Protein AF-A0A958SJ97-F1 (afdb_monomer_lite)

Secondary structure (DSSP, 8-state):
---PPEEEE-PPPTT-SEEEEEEESSTT-SSEEEEEEESSSEEEE-SPPPSS--EEEEEEEETTEEPPPPPPEE-

Foldseek 3Di:
DDPDWDKQADDDDPQFQKKKKWKDLDQVVPDTPDIDIGRDRMDIHPDDDDPHWMWMWMWGDHPPDTGDIDRIDTD

pLDDT: mean 84.26, std 8.97, range [40.66, 92.5]

Structure (mmCIF, N/CA/C/O backbone):
data_AF-A0A958SJ97-F1
#
_entry.id   AF-A0A958SJ97-F1
#
loop_
_atom_site.group_PDB
_atom_site.id
_atom_site.type_symbol
_atom_site.label_atom_id
_atom_site.label_alt_id
_atom_site.label_comp_id
_atom_site.label_asym_id
_atom_site.label_entity_id
_atom_site.label_seq_id
_atom_site.pdbx_PDB_ins_code
_atom_site.Cartn_x
_atom_site.Cartn_y
_atom_site.Cartn_z
_atom_site.occupancy
_atom_site.B_iso_or_equiv
_atom_site.auth_seq_id
_atom_site.auth_comp_id
_atom_site.auth_asym_id
_atom_site.auth_atom_id
_atom_site.pdbx_PDB_model_num
ATOM 1 N N . GLU A 1 1 ? -26.366 7.469 8.028 1.00 40.66 1 GLU A N 1
ATOM 2 C CA . GLU A 1 1 ? -24.931 7.667 8.293 1.00 40.66 1 GLU A CA 1
ATOM 3 C C . GLU A 1 1 ? -24.213 7.328 6.999 1.00 40.66 1 GLU A C 1
ATOM 5 O O . GLU A 1 1 ? -24.178 6.168 6.612 1.00 40.66 1 GLU A O 1
ATOM 10 N N . GLU A 1 2 ? -23.862 8.346 6.218 1.00 52.56 2 GLU A N 1
ATOM 11 C CA . GLU A 1 2 ? -23.234 8.166 4.907 1.00 52.56 2 GLU A CA 1
ATOM 12 C C . GLU A 1 2 ? -21.733 8.000 5.118 1.00 52.56 2 GLU A C 1
ATOM 14 O O . GLU A 1 2 ? -21.017 8.971 5.361 1.00 52.56 2 GLU A O 1
ATOM 19 N N . SER A 1 3 ? -21.253 6.762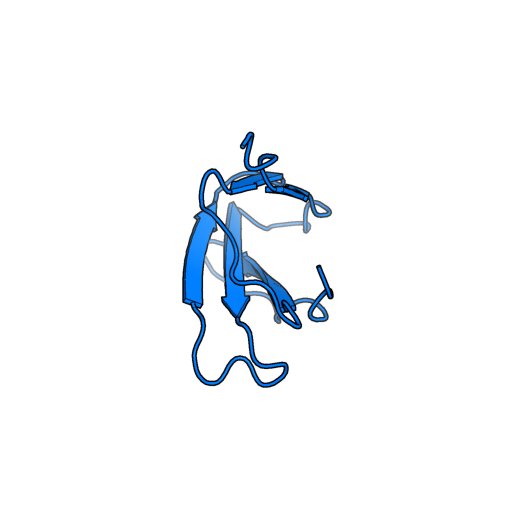 5.066 1.00 58.19 3 SER A N 1
ATOM 20 C CA . SER A 1 3 ? -19.822 6.488 5.018 1.00 58.19 3 SER A CA 1
ATOM 21 C C . SER A 1 3 ? -19.269 7.070 3.721 1.00 58.19 3 SER A C 1
ATOM 23 O O . SER A 1 3 ? -19.575 6.591 2.628 1.00 58.19 3 SER A O 1
ATOM 25 N N . ALA A 1 4 ? -18.503 8.156 3.832 1.00 67.44 4 ALA A N 1
ATOM 26 C CA . ALA A 1 4 ? -17.906 8.804 2.676 1.00 67.44 4 ALA A CA 1
ATOM 27 C C . ALA A 1 4 ? -16.941 7.823 1.980 1.00 67.44 4 ALA A C 1
ATOM 29 O O . ALA A 1 4 ? -16.069 7.257 2.649 1.00 67.44 4 ALA A O 1
ATOM 30 N N . PRO A 1 5 ? -17.065 7.604 0.658 1.00 73.12 5 PRO A N 1
ATOM 31 C CA . PRO A 1 5 ? -16.164 6.719 -0.065 1.00 73.12 5 PRO A CA 1
ATOM 32 C C . PRO A 1 5 ? -14.744 7.278 -0.013 1.00 73.12 5 PRO A C 1
ATOM 34 O O . PRO A 1 5 ? -14.508 8.457 -0.294 1.00 73.12 5 PRO A O 1
ATOM 37 N N . VAL A 1 6 ? -13.783 6.424 0.329 1.00 80.75 6 VAL A N 1
ATOM 38 C CA . VAL A 1 6 ? -12.383 6.831 0.412 1.00 80.75 6 VAL A CA 1
ATOM 39 C C . VAL A 1 6 ? -11.726 6.634 -0.941 1.00 80.75 6 VAL A C 1
ATOM 41 O O . VAL A 1 6 ? -11.636 5.519 -1.446 1.00 80.75 6 VAL A O 1
ATOM 44 N N . ILE A 1 7 ? -11.245 7.724 -1.532 1.00 84.50 7 ILE A N 1
ATOM 45 C CA . ILE A 1 7 ? -10.599 7.691 -2.842 1.00 84.50 7 ILE A CA 1
ATOM 46 C C . ILE A 1 7 ? -9.091 7.789 -2.643 1.00 84.50 7 ILE A C 1
ATOM 48 O O . ILE A 1 7 ? -8.562 8.810 -2.201 1.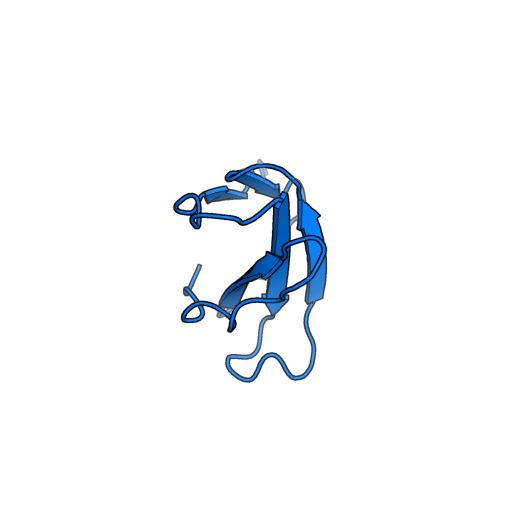00 84.50 7 ILE A O 1
ATOM 52 N N . PHE A 1 8 ? -8.388 6.720 -2.995 1.00 86.25 8 PHE A N 1
ATOM 53 C CA . PHE A 1 8 ? -6.936 6.687 -3.031 1.00 86.25 8 PHE A CA 1
ATOM 54 C C . PHE A 1 8 ? -6.467 7.033 -4.435 1.00 86.25 8 PHE A C 1
ATOM 56 O O . PHE A 1 8 ? -6.785 6.325 -5.382 1.00 86.25 8 PHE A O 1
ATOM 63 N N . SER A 1 9 ? -5.664 8.086 -4.559 1.00 88.94 9 SER A N 1
ATOM 64 C CA . SER A 1 9 ? -5.061 8.484 -5.832 1.00 88.94 9 SER A CA 1
ATOM 65 C C . SER A 1 9 ? -3.556 8.645 -5.674 1.00 88.94 9 SER A C 1
ATOM 67 O O . SER A 1 9 ? -3.065 9.187 -4.673 1.00 88.94 9 SER A O 1
ATOM 69 N N . TRP A 1 10 ? -2.807 8.172 -6.665 1.00 88.50 10 TRP A N 1
ATOM 70 C CA . TRP A 1 10 ? -1.351 8.243 -6.676 1.00 88.50 10 TRP A CA 1
ATOM 71 C C . TRP A 1 10 ? -0.789 8.571 -8.051 1.00 88.50 10 TRP A C 1
ATOM 73 O O . TRP A 1 10 ? -1.473 8.562 -9.067 1.00 88.50 10 TRP A O 1
ATOM 83 N N . ASN A 1 11 ? 0.504 8.886 -8.072 1.00 87.75 11 ASN A N 1
ATOM 84 C CA . ASN A 1 11 ? 1.192 9.229 -9.303 1.00 87.75 11 ASN A CA 1
ATOM 85 C C . ASN A 1 11 ? 1.516 7.974 -10.109 1.00 87.75 11 ASN A C 1
ATOM 87 O O . ASN A 1 11 ? 2.027 6.990 -9.564 1.00 87.75 11 ASN A O 1
ATOM 91 N N . LYS A 1 12 ? 1.283 8.050 -11.422 1.00 86.56 12 LYS A N 1
ATOM 92 C CA . LYS A 1 12 ? 1.676 6.998 -12.355 1.00 86.56 12 LYS A CA 1
ATOM 93 C C . LYS A 1 12 ? 3.189 6.794 -12.296 1.00 86.56 12 LYS A C 1
ATOM 95 O O . LYS A 1 12 ? 3.962 7.722 -12.530 1.00 86.56 12 LYS A O 1
ATOM 100 N N . VAL A 1 13 ? 3.617 5.570 -12.018 1.00 87.19 13 VAL A N 1
ATOM 101 C CA . VAL A 1 13 ? 5.027 5.188 -12.044 1.00 87.19 13 VAL A CA 1
ATOM 102 C C . VAL A 1 13 ? 5.389 4.758 -13.463 1.00 87.19 13 VAL A C 1
ATOM 104 O O . VAL A 1 13 ? 4.686 3.972 -14.102 1.00 87.19 13 VAL A O 1
ATOM 107 N N . LYS A 1 14 ? 6.498 5.289 -13.984 1.00 82.06 14 LYS A N 1
ATOM 108 C CA . LYS A 1 14 ? 6.994 4.935 -15.318 1.00 82.06 14 LYS A CA 1
ATOM 109 C C . LYS A 1 14 ? 7.278 3.428 -15.361 1.00 82.06 14 LYS A C 1
ATOM 111 O O . LYS A 1 14 ? 7.929 2.913 -14.458 1.00 82.06 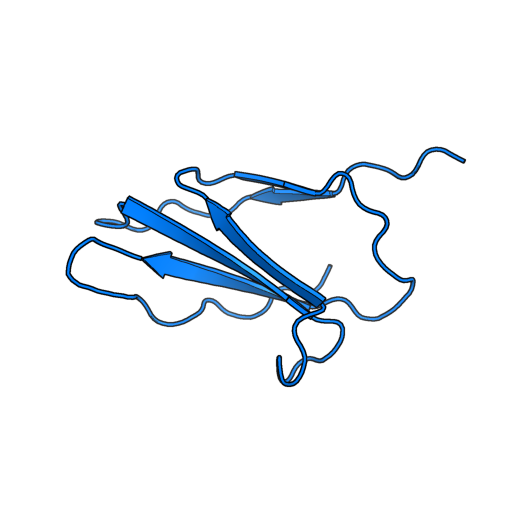14 LYS A O 1
ATOM 116 N N . TYR A 1 15 ? 6.790 2.749 -16.402 1.00 83.25 15 TYR A N 1
ATOM 117 C CA . TYR A 1 15 ? 6.868 1.290 -16.598 1.00 83.25 15 TYR A CA 1
ATOM 118 C C . TYR A 1 15 ? 5.974 0.427 -15.692 1.00 83.25 15 TYR A C 1
ATOM 120 O O . TYR A 1 15 ? 5.987 -0.794 -15.833 1.00 83.25 15 TYR A O 1
ATOM 128 N N . ALA A 1 16 ? 5.174 1.013 -14.800 1.00 87.25 16 ALA A N 1
ATOM 129 C CA . ALA A 1 16 ? 4.204 0.254 -14.018 1.00 87.25 16 ALA A CA 1
ATOM 130 C C . ALA A 1 16 ? 3.028 -0.182 -14.897 1.00 87.25 16 ALA A C 1
ATOM 132 O O . ALA A 1 16 ? 2.436 0.644 -15.593 1.00 87.25 16 ALA A O 1
ATOM 133 N N . SER A 1 17 ? 2.715 -1.476 -14.867 1.00 89.44 17 SER A N 1
ATOM 134 C CA . SER A 1 17 ? 1.530 -2.042 -15.530 1.00 89.44 17 SER A CA 1
ATOM 135 C C . SER A 1 17 ? 0.372 -2.222 -14.553 1.00 89.44 17 SER A C 1
ATOM 137 O O . SER A 1 17 ? -0.781 -2.202 -14.958 1.00 89.44 17 SER A O 1
ATOM 139 N N . LYS A 1 18 ? 0.690 -2.408 -13.271 1.00 91.56 18 LYS A N 1
ATOM 140 C CA . LYS A 1 18 ? -0.247 -2.592 -12.171 1.00 91.56 18 LYS A CA 1
ATOM 141 C C . LYS A 1 18 ? 0.276 -1.867 -10.939 1.00 91.56 18 LYS A C 1
ATOM 143 O O . LYS A 1 18 ? 1.451 -1.511 -10.849 1.00 91.56 18 LYS A O 1
ATOM 148 N N . TYR A 1 19 ? -0.588 -1.681 -9.965 1.00 92.50 19 TYR A N 1
ATOM 149 C CA . TYR A 1 19 ? -0.278 -1.138 -8.662 1.00 92.50 19 TYR A CA 1
ATOM 150 C C . TYR A 1 19 ? -0.898 -2.034 -7.619 1.00 92.50 19 TYR A C 1
ATOM 152 O O . TYR A 1 19 ? -2.075 -2.358 -7.679 1.00 92.50 19 TYR A O 1
ATOM 160 N N . GLN A 1 20 ? -0.107 -2.415 -6.632 1.00 92.25 20 GLN A N 1
ATOM 161 C CA . GLN A 1 20 ? -0.634 -3.097 -5.473 1.00 92.25 20 GLN A CA 1
ATOM 162 C C . GLN A 1 20 ? -0.822 -2.075 -4.363 1.00 92.25 20 GLN A C 1
ATOM 164 O O . GLN A 1 20 ? 0.151 -1.496 -3.873 1.00 92.25 20 GLN A O 1
ATOM 169 N N . LEU A 1 21 ? -2.074 -1.857 -3.987 1.00 90.50 21 LEU A N 1
ATOM 170 C CA . LEU A 1 21 ? -2.479 -1.042 -2.861 1.00 90.50 21 LEU A CA 1
ATOM 171 C C . LEU A 1 21 ? -2.653 -1.937 -1.642 1.00 90.50 21 LEU A C 1
ATOM 173 O O . LEU A 1 21 ? -3.238 -3.014 -1.706 1.00 90.50 21 LEU A O 1
ATOM 177 N N . GLN A 1 22 ? -2.114 -1.500 -0.514 1.00 91.56 22 GLN A N 1
ATOM 178 C CA . GLN A 1 22 ? -2.233 -2.213 0.740 1.00 91.56 22 GLN A CA 1
ATOM 179 C C . GLN A 1 22 ? -2.561 -1.239 1.857 1.00 91.56 22 GLN A C 1
ATOM 181 O O . GLN A 1 22 ? -1.895 -0.217 2.022 1.00 91.56 22 GLN A O 1
ATOM 186 N N . PHE A 1 23 ? -3.564 -1.593 2.642 1.00 89.00 23 PHE A N 1
ATOM 187 C CA . PHE A 1 23 ? -4.051 -0.795 3.750 1.00 89.00 23 PHE A CA 1
ATOM 188 C C . PHE A 1 23 ? -3.869 -1.557 5.056 1.00 89.00 23 PHE A C 1
ATOM 190 O O . PHE A 1 23 ? -4.018 -2.776 5.101 1.00 89.00 23 P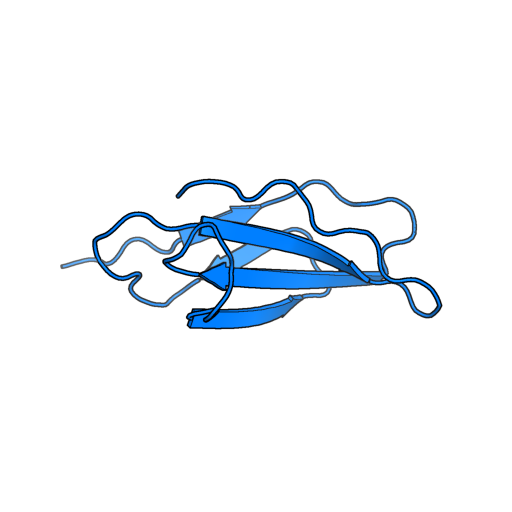HE A O 1
ATOM 197 N N . SER A 1 24 ? -3.531 -0.850 6.124 1.00 89.94 24 SER A N 1
ATOM 198 C CA . SER A 1 24 ? -3.196 -1.408 7.429 1.00 89.94 24 SER A CA 1
ATOM 199 C C . SER A 1 24 ? -3.496 -0.385 8.522 1.00 89.94 24 SER A C 1
ATOM 201 O O . SER A 1 24 ? -3.248 0.800 8.342 1.00 89.94 24 SER A O 1
ATOM 203 N N . LEU A 1 25 ? -3.949 -0.834 9.693 1.00 87.25 25 LEU A N 1
ATOM 204 C CA . LEU A 1 25 ? -4.049 0.035 10.883 1.00 87.25 25 LEU A CA 1
ATOM 205 C C . LEU A 1 25 ? -2.705 0.189 11.606 1.00 87.25 25 LEU A C 1
ATOM 207 O O . LEU A 1 25 ? -2.555 0.964 12.544 1.00 87.25 25 LEU A O 1
ATOM 211 N N . SER A 1 26 ? -1.709 -0.602 11.212 1.00 86.25 26 SER A N 1
ATOM 212 C CA . SER A 1 26 ? -0.375 -0.575 11.802 1.00 86.25 26 SER A CA 1
ATOM 213 C C . SER A 1 26 ? 0.624 0.028 10.827 1.00 86.25 26 SER A C 1
ATOM 215 O O . SER A 1 26 ? 0.751 -0.461 9.701 1.00 86.25 26 SER A O 1
ATOM 217 N N . LYS A 1 27 ? 1.412 1.001 11.302 1.00 83.00 27 LYS A N 1
ATOM 218 C CA . LYS A 1 27 ? 2.560 1.604 10.597 1.00 83.00 27 LYS A CA 1
ATOM 219 C C . LYS A 1 27 ? 3.552 0.571 10.050 1.00 83.00 27 LYS A C 1
ATOM 221 O O . LYS A 1 27 ? 4.219 0.821 9.050 1.00 83.00 27 LYS A O 1
ATOM 226 N N . ASN A 1 28 ? 3.659 -0.582 10.707 1.00 83.06 28 ASN A N 1
ATOM 227 C CA . ASN A 1 28 ? 4.562 -1.662 10.317 1.00 83.06 28 ASN A CA 1
ATOM 228 C C . ASN A 1 28 ? 4.026 -2.515 9.156 1.00 83.06 28 ASN A C 1
ATOM 230 O O . ASN A 1 28 ? 4.788 -3.291 8.589 1.00 83.06 28 ASN A O 1
ATOM 234 N N . PHE A 1 29 ? 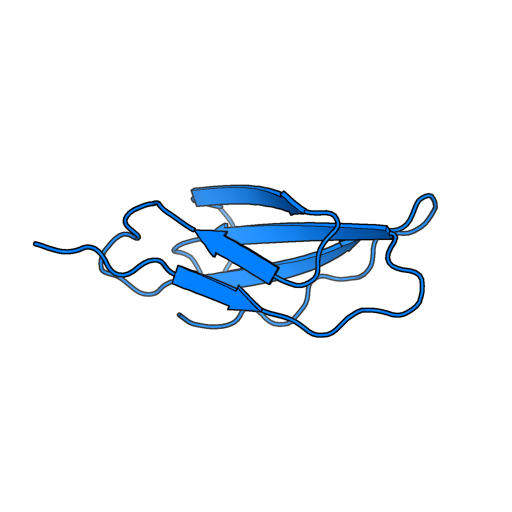2.747 -2.370 8.780 1.00 83.50 29 PHE A N 1
ATOM 235 C CA . PHE A 1 29 ? 2.073 -3.232 7.795 1.00 83.50 29 PHE A CA 1
ATOM 236 C C . PHE A 1 29 ? 2.205 -4.728 8.115 1.00 83.50 29 PHE A C 1
ATOM 238 O O . PHE A 1 29 ? 2.231 -5.556 7.210 1.00 83.50 29 PHE A O 1
ATOM 245 N N . ASP A 1 30 ? 2.292 -5.053 9.407 1.00 82.44 30 ASP A N 1
ATOM 246 C CA . ASP A 1 30 ? 2.448 -6.420 9.911 1.00 82.44 30 ASP A CA 1
ATOM 247 C C . ASP A 1 30 ? 1.195 -7.255 9.602 1.00 82.44 30 ASP A C 1
ATOM 249 O O . ASP A 1 30 ? 1.271 -8.392 9.143 1.00 82.44 30 ASP A O 1
ATOM 253 N N . LYS A 1 31 ? 0.022 -6.624 9.762 1.00 83.06 31 LYS A N 1
ATOM 254 C CA . LYS A 1 31 ? -1.288 -7.166 9.394 1.00 83.06 31 LYS A CA 1
ATOM 255 C C . LYS A 1 31 ? -2.042 -6.172 8.514 1.00 83.06 31 LYS A C 1
ATOM 257 O O . LYS A 1 31 ? -2.765 -5.323 9.041 1.00 83.06 31 LYS A O 1
ATOM 262 N N . PRO A 1 32 ? -1.866 -6.237 7.185 1.00 86.00 32 PRO A N 1
ATOM 263 C CA . PRO A 1 32 ? -2.676 -5.431 6.291 1.00 86.00 32 PRO A CA 1
ATOM 264 C C . PRO A 1 32 ? -4.146 -5.844 6.420 1.00 86.00 32 PRO A C 1
ATOM 266 O O . PRO A 1 32 ? -4.467 -7.029 6.382 1.00 86.00 32 PRO A O 1
ATOM 269 N N . LEU A 1 33 ? -5.032 -4.862 6.572 1.00 86.12 33 LEU A N 1
ATOM 270 C CA . LEU A 1 33 ? -6.481 -5.070 6.559 1.00 86.12 33 LEU A CA 1
ATOM 271 C C . LEU A 1 33 ? -6.948 -5.579 5.201 1.00 86.12 33 LEU A C 1
ATOM 273 O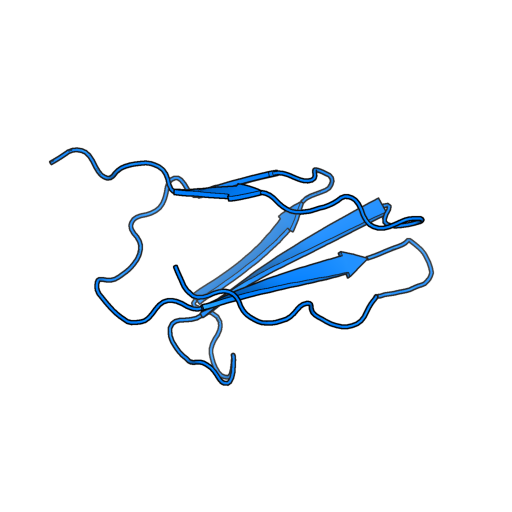 O . LEU A 1 33 ? -7.811 -6.449 5.128 1.00 86.12 33 LEU A O 1
ATOM 277 N N . PHE A 1 34 ? -6.388 -5.016 4.132 1.00 86.81 34 PHE A N 1
ATOM 278 C CA . PHE A 1 34 ? -6.642 -5.474 2.780 1.00 86.81 34 PHE A CA 1
ATOM 279 C C . PHE A 1 34 ? -5.460 -5.164 1.866 1.00 86.81 34 PHE A C 1
ATOM 281 O O . PHE A 1 34 ? -4.652 -4.263 2.117 1.00 86.81 34 PHE A O 1
ATOM 288 N N . SER A 1 35 ? -5.367 -5.936 0.791 1.00 89.94 35 SER A N 1
ATOM 289 C CA . SER A 1 35 ? -4.451 -5.686 -0.309 1.00 89.94 35 SER A CA 1
ATOM 290 C C . SER A 1 35 ? -5.167 -5.935 -1.621 1.00 89.94 35 SER A C 1
ATOM 292 O O . SER A 1 35 ? -5.666 -7.039 -1.832 1.00 89.94 35 SER A O 1
ATOM 294 N N . GLU A 1 36 ? -5.171 -4.939 -2.491 1.00 90.06 36 GLU A N 1
ATOM 295 C CA . GLU A 1 36 ? -5.755 -5.026 -3.822 1.00 90.06 36 GLU A CA 1
ATOM 296 C C . GLU A 1 36 ? -4.723 -4.690 -4.887 1.00 90.06 36 GLU A C 1
ATOM 298 O O . GLU A 1 36 ? -3.786 -3.927 -4.651 1.00 90.06 36 GLU A O 1
ATOM 303 N N . ILE A 1 37 ? -4.885 -5.296 -6.059 1.00 90.94 37 ILE A N 1
ATOM 304 C CA . ILE A 1 37 ? -4.096 -4.973 -7.241 1.00 90.94 37 ILE A CA 1
ATOM 305 C C . ILE A 1 37 ? -5.020 -4.241 -8.195 1.00 90.94 37 ILE A C 1
ATOM 307 O O . ILE A 1 37 ? -6.035 -4.790 -8.608 1.00 90.94 37 ILE A O 1
ATOM 311 N N . VAL A 1 38 ? -4.638 -3.026 -8.553 1.00 90.75 38 VAL A N 1
ATOM 312 C CA . VAL A 1 38 ? -5.347 -2.194 -9.514 1.00 90.75 38 VAL A CA 1
ATOM 313 C C . VAL A 1 38 ? -4.427 -1.886 -10.684 1.00 90.75 38 VAL A C 1
ATOM 315 O O . VAL A 1 38 ? -3.225 -1.699 -10.518 1.00 90.75 38 VAL A O 1
ATOM 318 N N . ASP A 1 39 ? -4.961 -1.852 -11.889 1.00 89.81 39 ASP A N 1
ATOM 319 C CA . ASP A 1 39 ? -4.240 -1.410 -13.085 1.00 89.81 39 ASP A CA 1
ATOM 320 C C . ASP A 1 39 ? -4.259 0.119 -13.254 1.00 89.81 39 ASP A C 1
ATOM 322 O O . ASP A 1 39 ? -3.424 0.679 -13.971 1.00 89.81 39 ASP A O 1
ATOM 326 N N . ASP A 1 40 ? -5.137 0.801 -12.516 1.00 88.69 40 ASP A N 1
ATOM 327 C CA . ASP A 1 40 ? -5.295 2.249 -12.559 1.00 88.69 40 ASP A CA 1
ATOM 328 C C . ASP A 1 40 ? -4.478 2.989 -11.482 1.00 88.69 40 ASP A C 1
ATOM 330 O O . ASP A 1 40 ? -3.827 2.409 -10.612 1.00 88.69 40 ASP A O 1
ATOM 334 N N . THR A 1 41 ? -4.482 4.318 -11.558 1.00 89.12 41 THR A N 1
ATOM 335 C CA . THR A 1 41 ? -3.809 5.215 -10.597 1.00 89.12 41 THR A CA 1
ATOM 336 C C . THR A 1 41 ? -4.737 5.759 -9.514 1.00 89.12 41 THR A C 1
ATOM 338 O O . THR A 1 41 ? -4.338 6.602 -8.703 1.00 89.12 41 THR A O 1
ATOM 341 N N . ASN A 1 42 ? -5.975 5.275 -9.512 1.00 89.06 42 ASN A N 1
ATOM 342 C CA . ASN A 1 42 ? -6.989 5.566 -8.522 1.00 89.06 42 ASN A CA 1
ATOM 343 C C . ASN A 1 42 ? -7.621 4.261 -8.018 1.00 89.06 42 ASN A C 1
ATOM 345 O O . ASN A 1 42 ? -7.653 3.248 -8.712 1.00 89.06 42 ASN A O 1
ATOM 349 N N . PHE A 1 43 ? -8.099 4.289 -6.781 1.00 88.75 43 PHE A N 1
ATOM 350 C CA . PHE A 1 43 ? -8.853 3.202 -6.183 1.00 88.75 43 PHE A CA 1
ATOM 351 C C . PHE A 1 43 ? -9.901 3.776 -5.238 1.00 88.75 43 PHE A C 1
ATOM 353 O O . PHE A 1 43 ? -9.575 4.541 -4.328 1.00 88.75 43 PHE A O 1
ATOM 360 N N . LEU A 1 44 ? -11.159 3.410 -5.464 1.00 86.88 44 LEU A N 1
ATOM 361 C CA . LEU A 1 44 ? -12.270 3.820 -4.621 1.00 86.88 44 LEU A CA 1
ATOM 362 C C . LEU A 1 44 ? -12.568 2.704 -3.625 1.00 86.88 44 LEU A C 1
ATOM 364 O O . LEU A 1 44 ? -13.066 1.639 -3.979 1.00 86.88 44 LEU A O 1
ATOM 368 N N . LEU A 1 45 ? -12.270 2.968 -2.361 1.00 83.81 45 LEU A N 1
ATOM 369 C CA . LEU A 1 45 ? -12.627 2.088 -1.270 1.00 83.81 45 LEU A CA 1
ATOM 370 C C . LEU A 1 45 ? -14.059 2.401 -0.828 1.00 83.81 45 LEU A C 1
ATOM 372 O O . LEU A 1 45 ? -14.312 3.370 -0.114 1.00 83.81 45 LEU A O 1
ATOM 376 N N . SER A 1 46 ? -14.991 1.540 -1.234 1.00 77.00 46 SER A N 1
ATOM 377 C CA . SER A 1 46 ? -16.397 1.566 -0.796 1.00 77.00 46 SER A CA 1
ATOM 378 C C . SER A 1 46 ? -16.631 0.899 0.566 1.00 77.00 46 SER A C 1
ATOM 380 O O . SER A 1 46 ? -17.771 0.597 0.904 1.00 77.00 46 SER A O 1
ATOM 382 N N . ARG A 1 47 ? -15.573 0.595 1.325 1.00 72.38 47 ARG A N 1
ATOM 383 C CA . ARG A 1 47 ? -15.680 -0.046 2.642 1.00 72.38 47 ARG A CA 1
ATOM 384 C C . ARG A 1 47 ? -15.445 0.960 3.749 1.00 72.38 47 ARG A C 1
ATOM 386 O O . ARG A 1 47 ? -14.537 1.783 3.660 1.00 72.38 47 ARG A O 1
ATOM 393 N N . ASP A 1 48 ? -16.195 0.785 4.827 1.00 73.94 48 ASP A N 1
ATOM 394 C CA . ASP A 1 48 ? -15.952 1.446 6.097 1.00 73.94 48 ASP A CA 1
ATOM 395 C C . ASP A 1 48 ? -14.545 1.134 6.599 1.00 73.94 48 ASP A C 1
ATOM 397 O O . ASP A 1 48 ? -14.171 -0.025 6.826 1.00 73.94 48 ASP A O 1
ATOM 401 N N . LEU A 1 49 ? -13.754 2.191 6.759 1.00 74.56 49 LEU A N 1
ATOM 402 C CA . LEU A 1 49 ? -12.479 2.104 7.442 1.00 74.56 49 LEU A CA 1
ATOM 403 C C . LEU A 1 49 ? -12.711 2.160 8.953 1.00 74.56 49 LEU A C 1
ATOM 405 O O . LEU A 1 49 ? -13.531 2.954 9.417 1.00 74.56 49 LEU A O 1
ATOM 409 N N . PRO A 1 50 ? -11.987 1.348 9.740 1.00 73.25 50 PRO A N 1
ATOM 410 C CA . PRO A 1 50 ? -12.065 1.431 11.190 1.00 73.25 50 PRO A CA 1
ATOM 411 C C . PRO A 1 50 ? -11.666 2.828 11.665 1.00 73.25 50 PRO A C 1
ATOM 413 O O . PRO A 1 50 ? -10.705 3.406 11.155 1.00 73.25 50 PRO A O 1
ATOM 416 N N . SER A 1 51 ? -12.348 3.348 12.685 1.00 72.44 51 SER A N 1
ATOM 417 C CA . SER A 1 51 ? -11.907 4.565 13.364 1.00 72.44 51 SER A CA 1
ATOM 418 C C . SER A 1 51 ? -10.564 4.305 14.053 1.00 72.44 51 SER A C 1
ATOM 420 O O . SER A 1 51 ? -10.483 3.532 15.007 1.00 72.44 51 SER A O 1
ATOM 422 N N . GLY A 1 52 ? -9.496 4.924 13.553 1.00 79.81 52 GLY A N 1
ATOM 423 C CA . GLY A 1 52 ? -8.147 4.752 14.082 1.00 79.81 52 GLY A CA 1
ATOM 424 C C . GLY A 1 52 ? -7.058 5.189 13.099 1.00 79.81 52 GLY A C 1
ATOM 425 O O . GLY A 1 52 ? -7.363 5.519 11.950 1.00 79.81 52 GLY A O 1
ATOM 426 N N . PRO A 1 53 ? -5.784 5.190 13.539 1.00 84.06 53 PRO A N 1
ATOM 427 C CA . PRO A 1 53 ? -4.662 5.551 12.686 1.00 84.06 53 PRO A CA 1
ATOM 428 C C . PRO A 1 53 ? -4.568 4.562 11.525 1.00 84.06 53 PRO A C 1
ATOM 430 O O . PRO A 1 53 ? -4.358 3.361 11.705 1.00 84.06 53 PRO A O 1
ATOM 433 N N . SER A 1 54 ? -4.764 5.092 10.329 1.00 86.31 54 SER A N 1
ATOM 434 C CA . SER A 1 54 ? -4.915 4.326 9.106 1.00 86.31 54 SER A CA 1
ATOM 435 C C . SER A 1 54 ? -3.729 4.591 8.199 1.00 86.31 54 SER A C 1
ATOM 437 O O . SER A 1 54 ? -3.437 5.733 7.860 1.00 86.31 54 SER A O 1
ATOM 439 N N . PHE A 1 55 ? -3.033 3.534 7.798 1.00 89.56 55 PHE A N 1
ATOM 440 C CA . PHE A 1 55 ? -1.857 3.626 6.947 1.00 89.56 55 PHE A CA 1
ATOM 441 C C . PHE A 1 55 ? -2.092 2.857 5.664 1.00 89.56 55 PHE A C 1
ATOM 443 O O . PHE A 1 55 ? -2.431 1.673 5.663 1.00 89.56 55 PHE A O 1
ATOM 450 N N . TRP A 1 56 ? -1.823 3.506 4.545 1.00 89.62 56 TRP A N 1
ATOM 451 C CA . TRP A 1 56 ? -1.892 2.868 3.246 1.00 89.62 56 TRP A CA 1
ATOM 452 C C . TRP A 1 56 ? -0.591 3.057 2.494 1.00 89.62 56 TRP A C 1
ATOM 454 O O . TRP A 1 56 ? 0.086 4.079 2.599 1.00 89.62 56 TRP A O 1
ATOM 464 N N . ARG A 1 57 ? -0.212 2.039 1.734 1.00 91.94 57 ARG A N 1
ATOM 465 C CA . ARG A 1 57 ? 0.965 2.062 0.877 1.00 91.94 57 ARG A CA 1
ATOM 466 C C . ARG A 1 57 ? 0.620 1.480 -0.474 1.00 91.94 57 ARG A C 1
ATOM 468 O O . ARG A 1 57 ? -0.217 0.593 -0.596 1.00 91.94 57 ARG A O 1
ATOM 475 N N . ILE A 1 58 ? 1.328 1.962 -1.478 1.00 92.19 58 ILE A N 1
ATOM 476 C CA . ILE A 1 58 ? 1.218 1.476 -2.847 1.00 92.19 58 ILE A CA 1
ATOM 477 C C . ILE A 1 58 ? 2.584 1.026 -3.339 1.00 92.19 58 ILE A C 1
ATOM 479 O O . ILE A 1 58 ? 3.609 1.593 -2.952 1.00 92.19 58 ILE A O 1
ATOM 483 N N . ARG A 1 59 ? 2.621 0.029 -4.209 1.00 91.31 59 ARG A N 1
ATOM 484 C CA . ARG A 1 59 ? 3.806 -0.290 -5.008 1.00 91.31 59 ARG A CA 1
ATOM 485 C C . ARG A 1 59 ? 3.399 -0.447 -6.455 1.00 91.31 59 ARG A C 1
ATOM 487 O O . ARG A 1 59 ? 2.323 -0.961 -6.734 1.00 91.31 59 ARG A O 1
ATOM 494 N N . ALA A 1 60 ? 4.261 -0.010 -7.353 1.00 92.12 60 ALA A N 1
ATOM 495 C CA . ALA A 1 60 ? 4.108 -0.298 -8.760 1.00 92.12 60 ALA A CA 1
ATOM 496 C C . ALA A 1 60 ? 4.601 -1.714 -9.043 1.00 92.12 60 ALA A C 1
ATOM 498 O O . ALA A 1 60 ? 5.660 -2.128 -8.576 1.00 92.12 60 ALA A O 1
ATOM 499 N N . GLU A 1 61 ? 3.842 -2.438 -9.840 1.00 90.94 61 GLU A N 1
ATOM 500 C CA . GLU A 1 61 ? 4.192 -3.742 -10.359 1.00 90.94 61 GLU A CA 1
ATOM 501 C C . GLU A 1 61 ? 4.203 -3.672 -11.886 1.00 90.94 61 GLU A C 1
ATOM 503 O O . GLU A 1 61 ? 3.324 -3.113 -12.542 1.00 90.94 61 GLU A O 1
ATOM 508 N N . SER A 1 62 ? 5.270 -4.185 -12.465 1.00 88.25 62 SER A N 1
ATOM 509 C CA . SER A 1 62 ? 5.467 -4.333 -13.894 1.00 88.25 62 SER A CA 1
ATOM 510 C C . SER A 1 62 ? 5.686 -5.810 -14.180 1.00 88.25 62 SER A C 1
ATOM 512 O O . SER A 1 62 ? 6.163 -6.534 -13.307 1.00 88.25 62 SER A O 1
ATOM 514 N N . ASP A 1 63 ? 5.403 -6.234 -15.408 1.00 82.31 63 ASP A N 1
ATOM 515 C CA . ASP A 1 63 ? 5.473 -7.630 -15.867 1.00 82.31 63 ASP A CA 1
ATOM 516 C C . ASP A 1 63 ? 6.765 -8.361 -15.445 1.00 82.31 63 ASP A C 1
ATOM 518 O O . ASP A 1 63 ? 6.758 -9.550 -15.143 1.00 82.31 63 ASP A O 1
ATOM 522 N N . LYS A 1 64 ? 7.878 -7.620 -15.346 1.00 82.69 64 LYS A N 1
ATOM 523 C CA . LYS A 1 64 ? 9.198 -8.144 -14.961 1.00 82.69 64 LYS A CA 1
ATOM 524 C C . LYS A 1 64 ? 9.800 -7.517 -13.703 1.00 82.69 64 LYS A C 1
ATOM 526 O O . LYS A 1 64 ? 10.910 -7.886 -13.321 1.00 82.69 64 LYS A O 1
ATOM 531 N N . HIS A 1 65 ? 9.144 -6.533 -13.088 1.00 86.69 65 HIS A N 1
ATOM 532 C CA . HIS A 1 65 ? 9.744 -5.784 -11.983 1.00 86.69 65 HIS A CA 1
ATOM 533 C C . HIS A 1 65 ? 8.709 -5.227 -11.012 1.00 86.69 65 HIS A C 1
ATOM 535 O O . HIS A 1 65 ? 7.792 -4.514 -11.406 1.00 86.69 65 HIS A O 1
ATOM 541 N N . ILE A 1 66 ? 8.924 -5.469 -9.723 1.00 88.50 66 ILE A N 1
ATOM 542 C CA . ILE A 1 66 ? 8.120 -4.891 -8.649 1.00 88.50 66 ILE A CA 1
ATOM 543 C C . ILE A 1 66 ? 8.916 -3.745 -8.033 1.00 88.50 66 ILE A C 1
ATOM 545 O O . ILE A 1 66 ? 10.038 -3.939 -7.564 1.00 88.50 66 ILE A O 1
ATOM 549 N N . SER A 1 67 ? 8.348 -2.542 -8.022 1.00 87.38 67 SER A N 1
ATOM 550 C CA . SER A 1 67 ? 8.964 -1.402 -7.358 1.00 87.38 67 SER A CA 1
ATOM 551 C C . SER A 1 67 ? 8.957 -1.583 -5.841 1.00 87.38 67 SER A C 1
ATOM 553 O O . SER A 1 67 ? 8.162 -2.329 -5.262 1.00 87.38 67 SER A O 1
ATOM 555 N N . LYS A 1 68 ? 9.796 -0.803 -5.157 1.00 88.31 68 LYS A N 1
ATOM 556 C CA . LYS A 1 68 ? 9.663 -0.636 -3.708 1.00 88.31 68 LYS A CA 1
ATOM 557 C C . LYS A 1 68 ? 8.297 -0.029 -3.373 1.00 88.31 68 LYS A C 1
ATOM 559 O O . LYS A 1 68 ? 7.724 0.713 -4.177 1.00 88.31 68 LYS A O 1
ATOM 564 N N . TRP A 1 69 ? 7.800 -0.346 -2.180 1.00 90.38 69 TRP A N 1
ATOM 565 C CA . TRP A 1 69 ? 6.635 0.324 -1.615 1.00 90.38 69 TRP A CA 1
ATOM 566 C C . TRP A 1 69 ? 6.904 1.821 -1.473 1.00 90.38 69 TRP A C 1
ATOM 568 O O . TRP A 1 69 ? 7.997 2.239 -1.086 1.00 90.38 69 TRP A O 1
ATOM 578 N N . SER A 1 70 ? 5.887 2.617 -1.770 1.00 88.56 70 SER A N 1
ATOM 579 C CA . SER A 1 70 ? 5.875 4.041 -1.472 1.00 88.56 70 SER A CA 1
ATOM 580 C C . SER A 1 70 ? 5.843 4.267 0.033 1.00 88.56 70 SER A C 1
ATOM 582 O O . SER A 1 70 ? 5.507 3.370 0.813 1.00 88.56 70 SER A O 1
ATOM 584 N N . LYS A 1 71 ? 6.174 5.495 0.440 1.00 87.88 71 LYS A N 1
ATOM 585 C CA . LYS A 1 71 ? 6.014 5.907 1.833 1.00 87.88 71 LYS A CA 1
ATOM 586 C C . LYS A 1 71 ? 4.560 5.682 2.255 1.00 87.88 71 LYS A C 1
ATOM 588 O O . LYS A 1 71 ? 3.668 6.085 1.503 1.00 87.88 71 LYS A O 1
ATOM 593 N N . PRO A 1 72 ? 4.327 5.037 3.409 1.00 87.75 72 PRO A N 1
ATOM 594 C CA . PRO A 1 72 ? 2.979 4.860 3.897 1.00 87.75 72 PRO A CA 1
ATOM 595 C C . PRO A 1 72 ? 2.374 6.230 4.159 1.00 87.75 72 PRO A C 1
ATOM 597 O O . PRO A 1 72 ? 2.990 7.067 4.819 1.00 87.75 72 PRO A O 1
ATOM 600 N N . LYS A 1 73 ? 1.210 6.468 3.572 1.00 85.56 73 LYS A N 1
ATOM 601 C CA . LYS A 1 73 ? 0.441 7.683 3.785 1.00 85.56 73 LYS A CA 1
ATOM 602 C C . LYS A 1 73 ? -0.557 7.411 4.896 1.00 85.56 73 LYS A C 1
ATOM 604 O O . LYS A 1 73 ? -1.167 6.343 4.949 1.00 85.56 73 LYS A O 1
ATOM 609 N N . GLU A 1 74 ? -0.656 8.377 5.791 1.00 83.19 74 GLU A N 1
ATOM 610 C CA . GLU A 1 74 ? -1.680 8.423 6.824 1.00 83.19 74 GLU A CA 1
ATOM 611 C C . GLU A 1 74 ? -2.979 8.902 6.169 1.00 83.19 74 GLU A C 1
ATOM 613 O O . GLU A 1 74 ? -2.946 9.803 5.322 1.00 83.19 74 GLU A O 1
ATOM 618 N N . PHE A 1 75 ? -4.077 8.215 6.474 1.00 73.81 75 PHE A N 1
ATOM 619 C CA . PHE A 1 75 ? -5.431 8.583 6.072 1.00 73.81 75 PHE A CA 1
ATOM 620 C C . PHE A 1 75 ? -6.176 9.170 7.268 1.00 73.81 75 PHE A C 1
ATOM 622 O O . PHE A 1 75 ? -6.072 8.558 8.358 1.00 73.81 75 PHE A O 1
#

Sequence (75 aa):
EESAPVIFSWNKVKYASKYQLQFSLSKNFDKPLFSEIVDDTNFLLSRDLPSGPSFWRIRAESDKHISKWSKPKEF

Radius of gyration: 12.6 Å; chains: 1; bounding box: 35×17×31 Å